Protein AF-A0A3N2BYW0-F1 (afdb_monomer_lite)

InterPro domains:
  IPR007670 Protein of unknown function DUF596 [PF04591] (63-120)
  IPR023138 NMB0513-like superfamily [G3DSA:1.10.3510.10] (14-124)
  IPR023138 NMB0513-like superfamily [SSF160472] (12-123)

Foldseek 3Di:
DPPPDQQADLVLLVVQLVQCAPHKLLSSLQQLLAAQGDPVGGTHQGAPVSSLVNSLSSQLLCVVQQQKWKAFPPPRHTDDDHSVVVSVLQVVQPDPHSVLCVSVCLRDVVHGRIIMDRDDPPRDGHRRDD

pLDDT: mean 94.56, std 9.69, range [34.62, 98.75]

Sequence (130 aa):
MTSTRPPLTPEQLAYIAGGSEWQELDSVWLYFDQPLGYPFLPHALDTFVERREGFLWTLKRLLEHGHIRLLWWTDKSLVTGTPEEQVDIIRQAFPEDDEGMEEGLWFYPVGCPVGVIWQWPGRNPIPFTE

Secondary structure (DSSP, 8-state):
---SS-SS-HHHHHHHHHHHTTS-HHHHHTTTSSTTEETTEE-S--SHHHHHHHHHHHHHHHHHTTS-EEEETTT-PBPPS-HHHHHHHHHHH--SSSGGGGGGGGGSTTT-SEEEE---TT--PPPP--

Radius of gyration: 14.02 Å; chains: 1; bounding box: 38×27×36 Å

Structure (mmCIF, N/CA/C/O backbone):
data_AF-A0A3N2BYW0-F1
#
_entry.id   AF-A0A3N2BYW0-F1
#
loop_
_atom_site.group_PDB
_atom_site.id
_atom_site.type_symbol
_atom_site.label_atom_id
_atom_site.label_alt_id
_atom_site.label_comp_id
_atom_site.label_asym_id
_atom_site.label_entity_id
_atom_site.label_seq_id
_atom_site.pdbx_PDB_ins_code
_atom_site.Cartn_x
_atom_site.Cartn_y
_atom_site.Cartn_z
_atom_site.occupancy
_atom_site.B_iso_or_equiv
_atom_site.auth_seq_id
_atom_site.auth_comp_id
_atom_site.auth_asym_id
_atom_site.auth_atom_id
_atom_site.pdbx_PDB_model_num
ATOM 1 N N . MET A 1 1 ? 17.417 -16.863 -7.720 1.00 34.62 1 MET A N 1
ATOM 2 C CA . MET A 1 1 ? 18.257 -16.060 -6.807 1.00 34.62 1 MET A CA 1
ATOM 3 C C . MET A 1 1 ? 17.378 -14.948 -6.269 1.00 34.62 1 MET A C 1
ATOM 5 O O . MET A 1 1 ? 17.175 -13.965 -6.961 1.00 34.62 1 MET A O 1
ATOM 9 N N . THR A 1 2 ? 16.756 -15.144 -5.109 1.00 42.31 2 THR A N 1
ATOM 10 C CA . THR A 1 2 ? 15.953 -14.101 -4.459 1.00 42.31 2 THR A CA 1
ATOM 11 C C . THR A 1 2 ? 16.905 -13.019 -3.964 1.00 42.31 2 THR A C 1
ATOM 13 O O . THR A 1 2 ? 17.702 -13.266 -3.059 1.00 42.31 2 THR A O 1
ATOM 16 N N . SER A 1 3 ? 16.890 -11.861 -4.625 1.00 44.94 3 SER A N 1
ATOM 17 C CA . SER A 1 3 ? 17.634 -10.679 -4.193 1.00 44.94 3 SER A CA 1
ATOM 18 C C . SER A 1 3 ? 17.271 -10.368 -2.739 1.00 44.94 3 SER A C 1
ATOM 20 O O . SER A 1 3 ? 16.099 -10.250 -2.399 1.00 44.94 3 SER A O 1
ATOM 22 N N . THR A 1 4 ? 18.274 -10.277 -1.870 1.00 64.44 4 THR A N 1
ATOM 23 C CA . THR A 1 4 ? 18.137 -9.959 -0.439 1.00 64.44 4 THR A CA 1
ATOM 24 C C . THR A 1 4 ? 17.918 -8.468 -0.170 1.00 64.44 4 THR A C 1
ATOM 26 O O . THR A 1 4 ? 17.856 -8.061 0.987 1.00 64.44 4 THR A O 1
ATOM 29 N N . ARG A 1 5 ? 17.818 -7.637 -1.215 1.00 79.25 5 ARG A N 1
ATOM 30 C CA . ARG A 1 5 ? 17.573 -6.198 -1.090 1.00 79.25 5 ARG A CA 1
ATOM 31 C C . ARG A 1 5 ? 16.069 -5.908 -1.210 1.00 79.25 5 ARG A C 1
ATOM 33 O O . ARG A 1 5 ? 15.454 -6.439 -2.135 1.00 79.25 5 ARG A O 1
ATOM 40 N N . PRO A 1 6 ? 15.487 -5.072 -0.329 1.00 89.62 6 PRO A N 1
ATOM 41 C CA . PRO A 1 6 ? 14.104 -4.626 -0.484 1.00 89.62 6 PRO A CA 1
ATOM 42 C C . PRO A 1 6 ? 13.896 -3.929 -1.842 1.00 89.62 6 PRO A C 1
ATOM 44 O O . PRO A 1 6 ? 14.834 -3.308 -2.353 1.00 89.62 6 PRO A O 1
ATOM 47 N N . PRO A 1 7 ? 12.692 -4.023 -2.437 1.00 93.38 7 PRO A N 1
ATOM 48 C CA . PRO A 1 7 ? 12.414 -3.454 -3.756 1.00 93.38 7 PRO A CA 1
ATOM 49 C C . PRO A 1 7 ? 12.443 -1.920 -3.766 1.00 93.38 7 PRO A C 1
ATOM 51 O O . PRO A 1 7 ? 12.684 -1.335 -4.818 1.00 93.38 7 PRO A O 1
ATOM 54 N N . LEU A 1 8 ? 12.227 -1.285 -2.608 1.00 94.88 8 LEU A N 1
ATOM 55 C CA . LEU A 1 8 ? 12.220 0.163 -2.421 1.00 94.88 8 LEU A CA 1
ATOM 56 C C . LEU A 1 8 ? 12.985 0.567 -1.156 1.00 94.88 8 LEU A C 1
ATOM 58 O O . LEU A 1 8 ? 13.056 -0.200 -0.191 1.00 94.88 8 LEU A O 1
ATOM 62 N N . THR A 1 9 ? 13.514 1.790 -1.148 1.00 95.25 9 THR A N 1
ATOM 63 C CA . THR A 1 9 ? 14.118 2.404 0.046 1.00 95.25 9 THR A CA 1
ATOM 64 C C . THR A 1 9 ? 13.054 2.969 1.001 1.00 95.25 9 THR A C 1
ATOM 66 O O . THR A 1 9 ? 11.904 3.181 0.593 1.00 95.25 9 THR A O 1
ATOM 69 N N . PRO A 1 10 ? 13.406 3.259 2.269 1.00 95.56 10 PRO A N 1
ATOM 70 C CA . PRO A 1 10 ? 12.516 3.963 3.194 1.00 95.56 10 PRO A CA 1
ATOM 71 C C . PRO A 1 10 ? 12.006 5.311 2.661 1.00 95.56 10 PRO A C 1
ATOM 73 O O . PRO A 1 10 ? 10.838 5.641 2.859 1.00 95.56 10 PRO A O 1
ATOM 76 N N . GLU A 1 11 ? 12.834 6.075 1.941 1.00 95.81 11 GLU A N 1
ATOM 77 C CA . GLU A 1 11 ? 12.441 7.358 1.341 1.00 95.81 11 GLU A CA 1
ATOM 78 C C . GLU A 1 11 ? 11.411 7.168 0.230 1.00 95.81 11 GLU A C 1
ATOM 80 O O . GLU A 1 11 ? 10.444 7.924 0.151 1.00 95.81 11 GLU A O 1
ATOM 85 N N . GLN A 1 12 ? 11.587 6.144 -0.610 1.00 96.38 12 GLN A N 1
ATOM 86 C CA . GLN A 1 12 ? 10.620 5.813 -1.655 1.00 96.38 12 GLN A CA 1
ATOM 87 C C . GLN A 1 12 ? 9.285 5.378 -1.047 1.00 96.38 12 GLN A C 1
ATOM 89 O O . GLN A 1 12 ? 8.239 5.854 -1.478 1.00 96.38 12 GLN A O 1
ATOM 94 N N . LEU A 1 13 ? 9.311 4.547 0.001 1.00 96.75 13 LEU A N 1
ATOM 95 C CA . LEU A 1 13 ? 8.109 4.182 0.755 1.00 96.75 13 LEU A CA 1
ATOM 96 C C . LEU A 1 13 ? 7.406 5.408 1.349 1.00 96.75 13 LEU A C 1
ATOM 98 O O . LEU A 1 13 ? 6.189 5.531 1.230 1.00 96.75 13 LEU A O 1
ATOM 102 N N . ALA A 1 14 ? 8.158 6.325 1.966 1.00 97.00 14 ALA A N 1
ATOM 103 C CA . ALA A 1 14 ? 7.606 7.551 2.536 1.00 97.00 14 ALA A CA 1
ATOM 104 C C . ALA A 1 14 ? 6.984 8.449 1.459 1.00 97.00 14 ALA A C 1
ATOM 106 O O . ALA A 1 14 ? 5.907 9.007 1.669 1.00 97.00 14 ALA A O 1
ATOM 107 N N . TYR A 1 15 ? 7.637 8.555 0.300 1.00 97.00 15 TYR A N 1
ATOM 108 C CA . TYR A 1 15 ? 7.127 9.306 -0.841 1.00 97.00 15 TYR A CA 1
ATOM 109 C C . TYR A 1 15 ? 5.812 8.714 -1.364 1.00 97.00 15 TYR A C 1
ATOM 111 O O . TYR A 1 15 ? 4.836 9.446 -1.509 1.00 97.00 15 TYR A O 1
ATOM 119 N N . ILE A 1 16 ? 5.763 7.395 -1.582 1.00 97.62 16 ILE A N 1
ATOM 120 C CA . ILE A 1 16 ? 4.552 6.689 -2.027 1.00 97.62 16 ILE A CA 1
ATOM 121 C C . ILE A 1 16 ? 3.422 6.866 -1.011 1.00 97.62 16 ILE A C 1
ATOM 123 O O . ILE A 1 16 ? 2.307 7.211 -1.397 1.00 97.62 16 ILE A O 1
ATOM 127 N N . ALA A 1 17 ? 3.705 6.668 0.282 1.00 97.50 17 ALA A N 1
ATOM 128 C CA . ALA A 1 17 ? 2.720 6.820 1.350 1.00 97.50 17 ALA A CA 1
ATOM 129 C C . ALA A 1 17 ? 2.125 8.234 1.365 1.00 97.50 17 ALA A C 1
ATOM 131 O O . ALA A 1 17 ? 0.909 8.383 1.389 1.00 97.50 17 ALA A O 1
ATOM 132 N N . GLY A 1 18 ? 2.978 9.262 1.299 1.00 96.69 18 GLY A N 1
ATOM 133 C CA . GLY A 1 18 ? 2.550 10.661 1.282 1.00 96.69 18 GLY A CA 1
ATOM 134 C C . GLY A 1 18 ? 1.761 11.038 0.026 1.00 96.69 18 GLY A C 1
ATOM 135 O O . GLY A 1 18 ? 0.767 11.750 0.124 1.00 96.69 18 GLY A O 1
ATOM 136 N N . GLY A 1 19 ? 2.179 10.545 -1.144 1.00 96.19 19 GLY A N 1
ATOM 137 C CA . GLY A 1 19 ? 1.494 10.791 -2.417 1.00 96.19 19 GLY A CA 1
ATOM 138 C C . GLY A 1 19 ? 0.161 10.052 -2.562 1.00 96.19 19 GLY A C 1
ATOM 139 O O . GLY A 1 19 ? -0.707 10.508 -3.300 1.00 96.19 19 GLY A O 1
ATOM 140 N N . SER A 1 20 ? -0.008 8.945 -1.837 1.00 97.56 20 SER A N 1
ATOM 141 C CA . SER A 1 20 ? -1.199 8.087 -1.889 1.00 97.56 20 SER A CA 1
ATOM 142 C C . SER A 1 20 ? -2.216 8.371 -0.788 1.00 97.56 20 SER A C 1
ATOM 144 O O . SER A 1 20 ? -3.295 7.780 -0.786 1.00 97.56 20 SER A O 1
ATOM 146 N N . GLU A 1 21 ? -1.901 9.249 0.170 1.00 94.81 21 GLU A N 1
ATOM 147 C CA . GLU A 1 21 ? -2.852 9.560 1.232 1.00 94.81 21 GLU A CA 1
ATOM 148 C C . GLU A 1 21 ? -4.190 10.024 0.639 1.00 94.81 21 GLU A C 1
ATOM 150 O O . GLU A 1 21 ? -4.236 10.871 -0.254 1.00 94.81 21 GLU A O 1
ATOM 155 N N . TRP A 1 22 ? -5.284 9.492 1.194 1.00 93.69 22 TRP A N 1
ATOM 156 C CA . TRP A 1 22 ? -6.668 9.782 0.788 1.00 93.69 22 TRP A CA 1
ATOM 157 C C . TRP A 1 22 ? -7.108 9.215 -0.564 1.00 93.69 22 TRP A C 1
ATOM 159 O O . TRP A 1 22 ? -8.248 9.459 -0.953 1.00 93.69 22 TRP A O 1
ATOM 169 N N . GLN A 1 23 ? -6.253 8.465 -1.254 1.00 96.69 23 GLN A N 1
ATOM 170 C CA . GLN A 1 23 ? -6.592 7.803 -2.511 1.00 96.69 23 GLN A CA 1
ATOM 171 C C . GLN A 1 23 ? -6.897 6.316 -2.295 1.00 96.69 23 GLN A C 1
ATOM 173 O O . GLN A 1 23 ? -6.699 5.779 -1.200 1.00 96.69 23 GLN A O 1
ATOM 178 N N . GLU A 1 24 ? -7.376 5.651 -3.343 1.00 96.56 24 GLU A N 1
ATOM 179 C CA . GLU A 1 24 ? -7.517 4.197 -3.352 1.00 96.56 24 GLU A CA 1
ATOM 180 C C . GLU A 1 24 ? -6.166 3.510 -3.616 1.00 96.56 24 GLU A C 1
ATOM 182 O O . GLU A 1 24 ? -5.116 4.144 -3.732 1.00 96.56 24 GLU A O 1
ATOM 187 N N . LEU A 1 25 ? -6.158 2.176 -3.645 1.00 97.81 25 LEU A N 1
ATOM 188 C CA . LEU A 1 25 ? -4.928 1.403 -3.857 1.00 97.81 25 LEU A CA 1
ATOM 189 C C . LEU A 1 25 ? -4.314 1.597 -5.256 1.00 97.81 25 LEU A C 1
ATOM 191 O O . LEU A 1 25 ? -3.128 1.311 -5.440 1.00 97.81 25 LEU A O 1
ATOM 195 N N . ASP A 1 26 ? -5.084 2.122 -6.210 1.00 97.56 26 ASP A N 1
ATOM 196 C CA . ASP A 1 26 ? -4.605 2.502 -7.538 1.00 97.56 26 ASP A CA 1
ATOM 197 C C . ASP A 1 26 ? -3.474 3.531 -7.460 1.00 97.56 26 ASP A C 1
ATOM 199 O O . ASP A 1 26 ? -2.478 3.385 -8.161 1.00 97.56 26 ASP A O 1
ATOM 203 N N . SER A 1 27 ? -3.539 4.502 -6.545 1.00 97.25 27 SER A N 1
ATOM 204 C CA . SER A 1 27 ? -2.477 5.503 -6.403 1.00 97.25 27 SER A CA 1
ATOM 205 C C . SER A 1 27 ? -1.142 4.907 -5.957 1.00 97.25 27 SER A C 1
ATOM 207 O O . SER A 1 27 ? -0.087 5.430 -6.306 1.00 97.25 27 SER A O 1
ATOM 209 N N . VAL A 1 28 ? -1.169 3.814 -5.187 1.00 98.06 28 VAL A N 1
ATOM 210 C CA . VAL A 1 28 ? 0.044 3.077 -4.809 1.00 98.06 28 VAL A CA 1
ATOM 211 C C . VAL A 1 28 ? 0.540 2.269 -6.007 1.00 98.06 28 VAL A C 1
ATOM 213 O O . VAL A 1 28 ? 1.742 2.239 -6.266 1.00 98.06 28 VAL A O 1
ATOM 216 N N . TRP A 1 29 ? -0.369 1.640 -6.758 1.00 97.81 29 TRP A N 1
ATOM 217 C CA . TRP A 1 29 ? -0.032 0.897 -7.973 1.00 97.81 29 TRP A CA 1
ATOM 218 C C . TRP A 1 29 ? 0.557 1.772 -9.075 1.00 97.81 29 TRP A C 1
ATOM 220 O O . TRP A 1 29 ? 1.445 1.297 -9.772 1.00 97.81 29 TRP A O 1
ATOM 230 N N . LEU A 1 30 ? 0.158 3.042 -9.191 1.00 96.25 30 LEU A N 1
ATOM 231 C CA . LEU A 1 30 ? 0.721 3.982 -10.167 1.00 96.25 30 LEU A CA 1
ATOM 232 C C . LEU A 1 30 ? 2.247 4.082 -10.102 1.00 96.25 30 LEU A C 1
ATOM 234 O O . LEU A 1 30 ? 2.854 4.479 -11.078 1.00 96.25 30 LEU A O 1
ATOM 238 N N . TYR A 1 31 ? 2.899 3.730 -8.992 1.00 96.25 31 TYR A N 1
ATOM 239 C CA . TYR A 1 31 ? 4.366 3.715 -8.915 1.00 96.25 31 TYR A CA 1
ATOM 240 C C . TYR A 1 31 ? 5.010 2.454 -9.501 1.00 96.25 31 TYR A C 1
ATOM 242 O O . TYR A 1 31 ? 6.223 2.425 -9.688 1.00 96.25 31 TYR A O 1
ATOM 250 N N . PHE A 1 32 ? 4.197 1.441 -9.785 1.00 97.12 32 PHE A N 1
ATOM 251 C CA . PHE A 1 32 ? 4.556 0.122 -10.293 1.00 97.12 32 PHE A CA 1
ATOM 252 C C . PHE A 1 32 ? 3.825 -0.210 -11.598 1.00 97.12 32 PHE A C 1
ATOM 254 O O . PHE A 1 32 ? 3.920 -1.340 -12.061 1.00 97.12 32 PHE A O 1
ATOM 261 N N . ASP A 1 33 ? 3.062 0.709 -12.188 1.00 94.56 33 ASP A N 1
ATOM 262 C CA . ASP A 1 33 ? 2.263 0.444 -13.392 1.00 94.56 33 ASP A CA 1
ATOM 263 C C . ASP A 1 33 ? 3.120 0.332 -14.664 1.00 94.56 33 ASP A C 1
ATOM 265 O O . ASP A 1 33 ? 2.677 -0.234 -15.659 1.00 94.56 33 ASP A O 1
ATOM 269 N N . GLN A 1 34 ? 4.377 0.780 -14.604 1.00 94.50 34 GLN A N 1
ATOM 270 C CA . GLN A 1 34 ? 5.353 0.641 -15.676 1.00 94.50 34 GLN A CA 1
ATOM 271 C C . GLN A 1 34 ? 6.639 -0.075 -15.229 1.00 94.50 34 GLN A C 1
ATOM 273 O O . GLN A 1 34 ? 7.072 0.053 -14.075 1.00 94.50 34 GLN A O 1
ATOM 278 N N . PRO A 1 35 ? 7.305 -0.798 -16.147 1.00 96.81 35 PRO A N 1
ATOM 279 C CA . PRO A 1 35 ? 8.623 -1.376 -15.913 1.00 96.81 35 PRO A CA 1
ATOM 280 C C . PRO A 1 35 ? 9.649 -0.351 -15.430 1.00 96.81 35 PRO A C 1
ATOM 282 O O . PRO A 1 35 ? 9.748 0.752 -15.962 1.00 96.81 35 PRO A O 1
ATOM 285 N N . LEU A 1 36 ? 10.455 -0.751 -14.447 1.00 96.50 36 LEU A N 1
ATOM 286 C CA . LEU A 1 36 ? 11.588 0.000 -13.889 1.00 96.50 36 LEU A CA 1
ATOM 287 C C . LEU A 1 36 ? 11.229 1.322 -13.174 1.00 96.50 36 LEU A C 1
ATOM 289 O O . LEU A 1 36 ? 12.116 2.021 -12.671 1.00 96.50 36 LEU A O 1
ATOM 293 N N . GLY A 1 37 ? 9.936 1.618 -13.043 1.00 95.06 37 GLY A N 1
ATOM 294 C CA . GLY A 1 37 ? 9.421 2.767 -12.314 1.00 95.06 37 GLY A CA 1
ATOM 295 C C . GLY A 1 37 ? 9.613 4.080 -13.068 1.00 95.06 37 GLY A C 1
ATOM 296 O O . GLY A 1 37 ? 9.995 4.129 -14.237 1.00 95.06 37 GLY A O 1
ATOM 297 N N . TYR A 1 38 ? 9.340 5.181 -12.377 1.00 94.00 38 TYR A N 1
ATOM 298 C CA . TYR A 1 38 ? 9.413 6.519 -12.961 1.00 94.00 38 TYR A CA 1
ATOM 299 C C . TYR A 1 38 ? 10.814 7.118 -12.790 1.00 94.00 38 TYR A C 1
ATOM 301 O O . TYR A 1 38 ? 11.487 6.820 -11.805 1.00 94.00 38 TYR A O 1
ATOM 309 N N . PRO A 1 39 ? 11.251 8.062 -13.647 1.00 92.50 39 PRO A N 1
ATOM 310 C CA . PRO A 1 39 ? 12.542 8.734 -13.473 1.00 92.50 39 PRO A CA 1
ATOM 311 C C . PRO A 1 39 ? 12.737 9.389 -12.095 1.00 92.50 39 PRO A C 1
ATOM 313 O O . PRO A 1 39 ? 13.859 9.465 -11.601 1.00 92.50 39 PRO A O 1
ATOM 316 N N . PHE A 1 40 ? 11.652 9.856 -11.469 1.00 90.00 40 PHE A N 1
ATOM 317 C CA . PHE A 1 40 ? 11.670 10.461 -10.133 1.00 90.00 40 PHE A CA 1
ATOM 318 C C . PHE A 1 40 ? 11.523 9.441 -8.992 1.00 90.00 40 PHE A C 1
ATOM 320 O O . PHE A 1 40 ? 11.732 9.796 -7.834 1.00 90.00 40 PHE A O 1
ATOM 327 N N . LEU A 1 41 ? 11.170 8.191 -9.301 1.00 93.31 41 LEU A N 1
ATOM 328 C CA . LEU A 1 41 ? 11.045 7.097 -8.341 1.00 93.31 41 LEU A CA 1
ATOM 329 C C . LEU A 1 41 ? 11.433 5.755 -9.001 1.00 93.31 41 LEU A C 1
ATOM 331 O O . LEU A 1 41 ? 10.568 4.915 -9.246 1.00 93.31 41 LEU A O 1
ATOM 335 N N . PRO A 1 42 ? 12.720 5.557 -9.345 1.00 95.00 42 PRO A N 1
ATOM 336 C CA . PRO A 1 42 ? 13.157 4.379 -10.089 1.00 95.00 42 PRO A CA 1
ATOM 337 C C . PRO A 1 42 ? 13.215 3.132 -9.200 1.00 95.00 42 PRO A C 1
ATOM 339 O O . PRO A 1 42 ? 13.586 3.208 -8.027 1.00 95.00 42 PRO A O 1
ATOM 342 N N . HIS A 1 43 ? 12.940 1.964 -9.772 1.00 94.56 43 HIS A N 1
ATOM 343 C CA . HIS A 1 43 ? 13.087 0.672 -9.097 1.00 94.56 43 HIS A CA 1
ATOM 344 C C . HIS A 1 43 ? 13.554 -0.422 -10.068 1.00 94.56 43 HIS A C 1
ATOM 346 O O . HIS A 1 43 ? 13.546 -0.243 -11.279 1.00 94.56 43 HIS A O 1
ATOM 352 N N . ALA A 1 44 ? 13.951 -1.587 -9.554 1.00 95.31 44 ALA A N 1
ATOM 353 C CA . ALA A 1 44 ? 14.499 -2.679 -10.374 1.00 95.31 44 ALA A CA 1
ATOM 354 C C . ALA A 1 44 ? 13.456 -3.715 -10.846 1.00 95.31 44 ALA A C 1
ATOM 356 O O . ALA A 1 44 ? 13.834 -4.785 -11.308 1.00 95.31 44 ALA A O 1
ATOM 357 N N . LEU A 1 45 ? 12.162 -3.430 -10.677 1.00 96.94 45 LEU A N 1
ATOM 358 C CA . LEU A 1 45 ? 11.060 -4.333 -11.023 1.00 96.94 45 LEU A CA 1
ATOM 359 C C . LEU A 1 45 ? 10.663 -4.131 -12.489 1.00 96.94 45 LEU A C 1
ATOM 361 O O . LEU A 1 45 ? 10.225 -3.038 -12.843 1.00 96.94 45 LEU A O 1
ATOM 365 N N . ASP A 1 46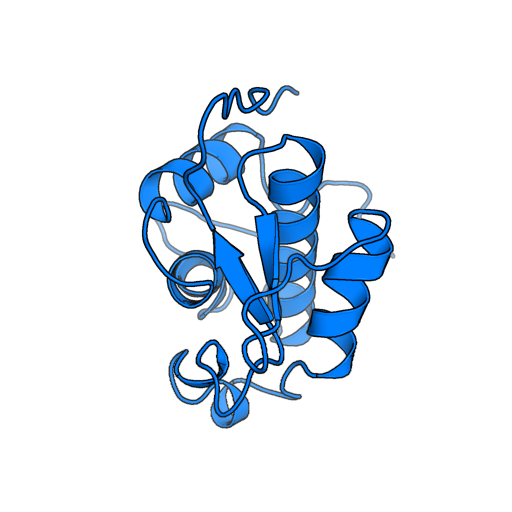 ? 10.832 -5.150 -13.329 1.00 96.81 46 ASP A N 1
ATOM 366 C CA . ASP A 1 46 ? 10.615 -5.058 -14.780 1.00 96.81 46 ASP A CA 1
ATOM 367 C C . ASP A 1 46 ? 9.299 -5.742 -15.169 1.00 96.81 46 ASP A C 1
ATOM 369 O O . ASP A 1 46 ? 8.345 -5.120 -15.644 1.00 96.81 46 ASP A O 1
ATOM 373 N N . THR A 1 47 ? 9.204 -7.033 -14.860 1.00 97.75 47 THR A N 1
ATOM 374 C CA . THR A 1 47 ? 8.044 -7.851 -15.215 1.00 97.75 47 THR A CA 1
ATOM 375 C C . THR A 1 47 ? 6.810 -7.489 -14.389 1.00 97.75 47 THR A C 1
ATOM 377 O O . THR A 1 47 ? 6.912 -7.017 -13.256 1.00 97.75 47 THR A O 1
ATOM 380 N N . PHE A 1 48 ? 5.620 -7.783 -14.921 1.00 97.69 48 PHE A N 1
ATOM 381 C CA . PHE A 1 48 ? 4.363 -7.621 -14.184 1.00 97.69 48 PHE A CA 1
ATOM 382 C C . PHE A 1 48 ? 4.389 -8.327 -12.820 1.00 97.69 48 PHE A C 1
ATOM 384 O O . PHE A 1 48 ? 4.017 -7.742 -11.807 1.00 97.69 48 PHE A O 1
ATOM 391 N N . VAL A 1 49 ? 4.910 -9.558 -12.768 1.00 97.81 49 VAL A N 1
ATOM 392 C CA . VAL A 1 49 ? 5.024 -10.324 -11.518 1.00 97.81 49 VAL A CA 1
ATOM 393 C C . VAL A 1 49 ? 5.939 -9.621 -10.513 1.00 97.81 49 VAL A C 1
ATOM 395 O O . VAL A 1 49 ? 5.588 -9.521 -9.341 1.00 97.81 49 VAL A O 1
ATOM 398 N N . GLU A 1 50 ? 7.089 -9.096 -10.943 1.00 97.75 50 GLU A N 1
ATOM 399 C CA . GLU A 1 50 ? 7.986 -8.343 -10.056 1.00 97.75 50 GLU A CA 1
ATOM 400 C C . GLU A 1 50 ? 7.334 -7.055 -9.542 1.00 97.75 50 GLU A C 1
ATOM 402 O O . GLU A 1 50 ? 7.436 -6.753 -8.353 1.00 97.75 50 GLU A O 1
ATOM 407 N N . ARG A 1 51 ? 6.628 -6.320 -10.409 1.00 98.06 51 ARG A N 1
ATOM 408 C CA . ARG A 1 51 ? 5.899 -5.093 -10.050 1.00 98.06 51 ARG A CA 1
ATOM 409 C C . ARG A 1 51 ? 4.767 -5.376 -9.067 1.00 98.06 51 ARG A C 1
ATOM 411 O O . ARG A 1 51 ? 4.685 -4.708 -8.038 1.00 98.06 51 ARG A O 1
ATOM 418 N N . ARG A 1 52 ? 3.978 -6.428 -9.304 1.00 98.12 52 ARG A N 1
ATOM 419 C CA . ARG A 1 52 ? 2.971 -6.933 -8.361 1.00 98.12 52 ARG A CA 1
ATOM 420 C C . ARG A 1 52 ? 3.584 -7.254 -7.003 1.00 98.12 52 ARG A C 1
ATOM 422 O O . ARG A 1 52 ? 3.069 -6.800 -5.987 1.00 98.12 52 ARG A O 1
ATOM 429 N N . GLU A 1 53 ? 4.678 -8.013 -6.950 1.00 97.81 53 GLU A N 1
ATOM 430 C CA . GLU A 1 53 ? 5.303 -8.336 -5.661 1.00 97.81 53 GLU A CA 1
ATOM 431 C C . GLU A 1 53 ? 5.895 -7.095 -4.973 1.00 97.81 53 GLU A C 1
ATOM 433 O O . GLU A 1 53 ? 5.833 -6.997 -3.748 1.00 97.81 53 GLU A O 1
ATOM 438 N N . GLY A 1 54 ? 6.401 -6.111 -5.724 1.00 98.00 54 GLY A N 1
ATOM 439 C CA . GLY A 1 54 ? 6.820 -4.816 -5.177 1.00 98.00 54 GLY A CA 1
ATOM 440 C C . GLY A 1 54 ? 5.667 -4.003 -4.587 1.00 98.00 54 GLY A C 1
ATOM 441 O O . GLY A 1 54 ? 5.793 -3.453 -3.487 1.00 98.00 54 GLY A O 1
ATOM 442 N N . PHE A 1 55 ? 4.524 -3.983 -5.270 1.00 98.44 55 PHE A N 1
ATOM 443 C CA . PHE A 1 55 ? 3.285 -3.386 -4.778 1.00 98.44 55 PHE A CA 1
ATOM 444 C C . PHE A 1 55 ? 2.798 -4.077 -3.496 1.00 98.44 55 PHE A C 1
ATOM 446 O O . PHE A 1 55 ? 2.589 -3.418 -2.477 1.00 98.44 55 PHE A O 1
ATOM 453 N N . LEU A 1 56 ? 2.688 -5.409 -3.499 1.00 98.56 56 LEU A N 1
ATOM 454 C CA . LEU A 1 56 ? 2.243 -6.190 -2.339 1.00 98.56 56 LEU A CA 1
ATOM 455 C C . LEU A 1 56 ? 3.199 -6.033 -1.148 1.00 98.56 56 LEU A C 1
ATOM 457 O O . LEU A 1 56 ? 2.757 -5.867 -0.009 1.00 98.56 56 LEU A O 1
ATOM 461 N N . TRP A 1 57 ? 4.511 -6.007 -1.405 1.00 98.06 57 TRP A N 1
ATOM 462 C CA . TRP A 1 57 ? 5.512 -5.683 -0.390 1.00 98.06 57 TRP A CA 1
ATOM 463 C C . TRP A 1 57 ? 5.273 -4.290 0.202 1.00 98.06 57 TRP A C 1
ATOM 465 O O . TRP A 1 57 ? 5.285 -4.127 1.420 1.00 98.06 57 TRP A O 1
ATOM 475 N N . THR A 1 58 ? 4.982 -3.296 -0.637 1.00 98.44 58 THR A N 1
ATOM 476 C CA . THR A 1 58 ? 4.697 -1.921 -0.204 1.00 98.44 58 THR A CA 1
ATOM 477 C C . THR A 1 58 ? 3.449 -1.847 0.672 1.00 98.44 58 THR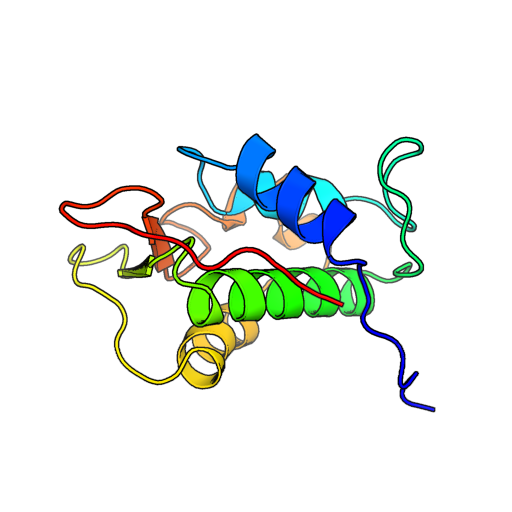 A C 1
ATOM 479 O O . THR A 1 58 ? 3.501 -1.250 1.749 1.00 98.44 58 THR A O 1
ATOM 482 N N . LEU A 1 59 ? 2.358 -2.520 0.289 1.00 98.56 59 LEU A N 1
ATOM 483 C CA . LEU A 1 59 ? 1.146 -2.602 1.111 1.00 98.56 59 LEU A CA 1
ATOM 484 C C . LEU A 1 59 ? 1.412 -3.232 2.475 1.00 98.56 59 LEU A C 1
ATOM 486 O O . LEU A 1 59 ? 0.955 -2.712 3.496 1.00 98.56 59 LEU A O 1
ATOM 490 N N . LYS A 1 60 ? 2.197 -4.313 2.512 1.00 98.62 60 LYS A N 1
ATOM 491 C CA . LYS A 1 60 ? 2.591 -4.948 3.769 1.00 98.62 60 LYS A CA 1
ATOM 492 C C . LYS A 1 60 ? 3.314 -3.959 4.682 1.00 98.62 60 LYS A C 1
ATOM 494 O O . LYS A 1 60 ? 2.957 -3.845 5.851 1.00 98.62 60 LYS A O 1
ATOM 499 N N . ARG A 1 61 ? 4.280 -3.199 4.153 1.00 98.25 61 ARG A N 1
ATOM 500 C CA . ARG A 1 61 ? 5.013 -2.182 4.929 1.00 98.25 61 ARG A CA 1
ATOM 501 C C . ARG A 1 61 ? 4.090 -1.071 5.425 1.00 98.25 61 ARG A C 1
ATOM 503 O O . ARG A 1 61 ? 4.198 -0.677 6.584 1.00 98.25 61 ARG A O 1
ATOM 510 N N . LEU A 1 62 ? 3.161 -0.599 4.592 1.00 98.44 62 LEU A N 1
ATOM 511 C CA . LEU A 1 62 ? 2.165 0.406 4.978 1.00 98.44 62 LEU A CA 1
ATOM 512 C C . LEU A 1 62 ? 1.267 -0.090 6.125 1.00 98.44 62 LEU A C 1
ATOM 514 O O . LEU A 1 62 ? 0.995 0.669 7.055 1.00 98.44 62 LEU A O 1
ATOM 518 N N . LEU A 1 63 ? 0.846 -1.357 6.094 1.00 98.50 63 LEU A N 1
ATOM 519 C CA . LEU A 1 63 ? 0.069 -1.994 7.162 1.00 98.50 63 LEU A CA 1
ATOM 520 C C . LEU A 1 63 ? 0.885 -2.161 8.450 1.00 98.50 63 LEU A C 1
ATOM 522 O O . LEU A 1 63 ? 0.434 -1.757 9.520 1.00 98.50 63 LEU A O 1
ATOM 526 N N . GLU A 1 64 ? 2.097 -2.714 8.355 1.00 98.00 64 GLU A N 1
ATOM 527 C CA . GLU A 1 64 ? 3.003 -2.934 9.493 1.00 98.00 64 GLU A CA 1
ATOM 528 C C . GLU A 1 64 ? 3.336 -1.637 10.234 1.00 98.00 64 GLU A C 1
ATOM 530 O O . GLU A 1 64 ? 3.415 -1.613 11.461 1.00 98.00 64 GLU A O 1
ATOM 535 N N . HIS A 1 65 ? 3.503 -0.548 9.487 1.00 97.69 65 HIS A N 1
ATOM 536 C CA . HIS A 1 65 ? 3.813 0.768 10.031 1.00 97.69 65 HIS A CA 1
ATOM 537 C C . HIS A 1 65 ? 2.558 1.590 10.370 1.00 97.69 65 HIS A C 1
ATOM 539 O O . HIS A 1 65 ? 2.672 2.742 10.786 1.00 97.69 65 HIS A O 1
ATOM 545 N N . GLY A 1 66 ? 1.356 1.029 10.212 1.00 97.50 66 GLY A N 1
ATOM 546 C CA . GLY A 1 66 ? 0.105 1.694 10.577 1.00 97.50 66 GLY A CA 1
ATOM 547 C C . GLY A 1 66 ? -0.229 2.923 9.727 1.00 97.50 66 GLY A C 1
ATOM 548 O O . GLY A 1 66 ? -0.932 3.816 10.202 1.00 97.50 66 GLY A O 1
ATOM 549 N N . HIS A 1 67 ? 0.264 2.987 8.486 1.00 98.12 67 HIS A N 1
ATOM 550 C CA . HIS A 1 67 ? -0.108 4.028 7.520 1.00 98.12 67 HIS A CA 1
ATOM 551 C C . HIS A 1 67 ? -1.502 3.798 6.959 1.00 98.12 67 HIS A C 1
ATOM 553 O O . HIS A 1 67 ? -2.223 4.775 6.762 1.00 98.12 67 HIS A O 1
ATOM 559 N N . ILE A 1 68 ? -1.886 2.538 6.758 1.00 98.56 68 ILE A N 1
ATOM 560 C CA 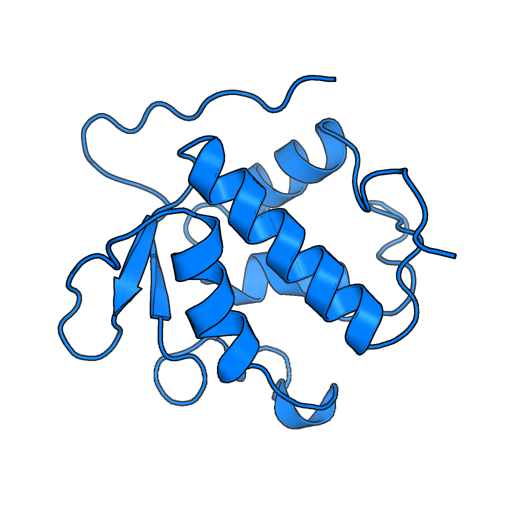. ILE A 1 68 ? -3.183 2.161 6.194 1.00 98.56 68 ILE A CA 1
ATOM 561 C C . ILE A 1 68 ? -3.897 1.111 7.040 1.00 98.56 68 ILE A C 1
ATOM 563 O O . ILE A 1 68 ? -3.294 0.416 7.860 1.00 98.56 68 ILE A O 1
ATOM 567 N N . ARG A 1 69 ? -5.197 0.978 6.795 1.00 98.50 69 ARG A N 1
ATOM 568 C CA . ARG A 1 69 ? -6.006 -0.196 7.133 1.00 98.50 69 ARG A CA 1
ATOM 569 C C . ARG A 1 69 ? -6.757 -0.634 5.885 1.00 98.50 69 ARG A C 1
ATOM 571 O O . ARG A 1 69 ? -7.102 0.214 5.068 1.00 98.50 69 ARG A O 1
ATOM 578 N N . LEU A 1 70 ? -7.045 -1.923 5.762 1.00 98.50 70 LEU A N 1
ATOM 579 C CA . LEU A 1 70 ? -7.898 -2.429 4.692 1.00 98.50 70 LEU A CA 1
ATOM 580 C C . LEU A 1 70 ? -9.328 -2.625 5.192 1.00 98.50 70 LEU A C 1
ATOM 582 O O . LEU A 1 70 ? -9.554 -2.943 6.365 1.00 98.50 70 LEU A O 1
ATOM 586 N N . LEU A 1 71 ? -10.290 -2.453 4.291 1.00 97.94 71 LEU A N 1
ATOM 587 C CA . LEU A 1 71 ? -11.696 -2.782 4.520 1.00 97.94 71 LEU A CA 1
ATOM 588 C C . LEU A 1 71 ? -12.213 -3.711 3.431 1.00 97.94 71 LEU A C 1
ATOM 590 O O . LEU A 1 71 ? -11.751 -3.654 2.295 1.00 97.94 71 LEU A O 1
ATOM 594 N N . TRP A 1 72 ? -13.206 -4.527 3.754 1.00 98.12 72 TRP A N 1
ATOM 595 C CA . TRP A 1 72 ? -13.955 -5.273 2.751 1.00 98.12 72 TRP A CA 1
ATOM 596 C C . TRP A 1 72 ? -14.901 -4.342 2.008 1.00 98.12 72 TRP A C 1
ATOM 598 O O . TRP A 1 72 ? -15.674 -3.604 2.624 1.00 98.12 72 TRP A O 1
ATOM 608 N N . TRP A 1 73 ? -14.904 -4.385 0.677 1.00 95.69 73 TRP A N 1
ATOM 609 C CA . TRP A 1 73 ? -15.821 -3.531 -0.076 1.00 95.69 73 TRP A CA 1
ATOM 610 C C . TRP A 1 73 ? -17.296 -3.859 0.158 1.00 95.69 73 TRP A C 1
ATOM 612 O O . TRP A 1 73 ? -18.130 -2.955 0.047 1.00 95.69 73 TRP A O 1
ATOM 622 N N . THR A 1 74 ? -17.597 -5.114 0.490 1.00 94.56 74 THR A N 1
ATOM 623 C CA . THR A 1 74 ? -18.944 -5.679 0.634 1.00 94.56 74 THR A CA 1
ATOM 624 C C . THR A 1 74 ? -19.719 -5.097 1.812 1.00 94.56 74 THR A C 1
ATOM 626 O O . THR A 1 74 ? -20.865 -4.689 1.642 1.00 94.56 74 THR A O 1
ATOM 629 N N . ASP A 1 75 ? -19.107 -5.032 2.993 1.00 95.88 75 ASP A N 1
ATOM 630 C CA . ASP A 1 75 ? -19.762 -4.597 4.233 1.00 95.88 75 ASP A CA 1
ATOM 631 C C . ASP A 1 75 ? -19.042 -3.436 4.936 1.00 95.88 75 ASP A C 1
ATOM 633 O O . ASP A 1 75 ? -19.508 -2.947 5.966 1.00 95.88 75 ASP A O 1
ATOM 637 N N . LYS A 1 76 ? -17.928 -2.966 4.360 1.00 95.62 76 LYS A N 1
ATOM 638 C CA . LYS A 1 76 ? -17.065 -1.903 4.896 1.00 95.62 76 LYS A CA 1
ATOM 639 C C . LYS A 1 76 ? -16.469 -2.221 6.271 1.00 95.62 76 LYS A C 1
ATOM 641 O O . LYS A 1 76 ? -15.983 -1.314 6.949 1.00 95.62 76 LYS A O 1
ATOM 646 N N . SER A 1 77 ? -16.480 -3.486 6.690 1.00 97.62 77 SER A N 1
ATOM 647 C CA . SER A 1 77 ? -15.786 -3.933 7.895 1.00 97.62 77 SER A CA 1
ATOM 648 C C . SER A 1 77 ? -14.274 -3.971 7.663 1.00 97.62 77 SER A C 1
ATOM 650 O O . SER A 1 77 ? -13.804 -4.101 6.532 1.00 97.62 77 SER A O 1
ATOM 652 N N . LEU A 1 78 ? -13.492 -3.819 8.735 1.00 98.19 78 LEU A N 1
ATOM 653 C CA . LEU A 1 78 ? -12.034 -3.880 8.640 1.00 98.19 78 LEU A CA 1
ATOM 654 C C . LEU A 1 78 ? -11.584 -5.311 8.352 1.00 98.19 78 LEU A C 1
ATOM 656 O O . LEU A 1 78 ? -12.059 -6.257 8.983 1.00 98.19 78 LEU A O 1
ATOM 660 N N . VAL A 1 79 ? -10.608 -5.451 7.460 1.00 98.38 79 VAL A N 1
ATOM 661 C CA . VAL A 1 79 ? -9.922 -6.727 7.262 1.00 98.38 79 VAL A CA 1
ATOM 662 C C . VAL A 1 79 ? -9.083 -7.015 8.511 1.00 98.38 79 VAL A C 1
ATOM 664 O O . VAL A 1 79 ? -8.327 -6.166 8.986 1.00 98.38 79 VAL A O 1
ATOM 667 N N . THR A 1 80 ? -9.247 -8.207 9.079 1.00 97.19 80 THR A N 1
ATOM 668 C CA . THR A 1 80 ? -8.531 -8.659 10.281 1.00 97.19 80 THR A CA 1
ATOM 669 C C . THR A 1 80 ? -7.420 -9.644 9.929 1.00 97.19 80 THR A C 1
ATOM 671 O O . THR A 1 80 ? -7.450 -10.250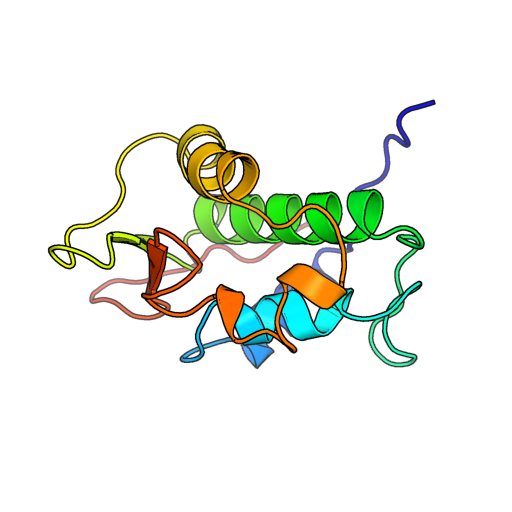 8.865 1.00 97.19 80 THR A O 1
ATOM 674 N N . GLY A 1 81 ? -6.487 -9.859 10.857 1.00 97.75 81 GLY A N 1
ATOM 675 C CA . GLY A 1 81 ? -5.331 -10.739 10.665 1.00 97.75 81 GLY A CA 1
ATOM 676 C C . GLY A 1 81 ? -4.027 -9.952 10.595 1.00 97.75 81 GLY A C 1
ATOM 677 O O . GLY A 1 81 ? -4.009 -8.723 10.720 1.00 97.75 81 GLY A O 1
ATOM 678 N N . THR A 1 82 ? -2.926 -10.668 10.430 1.00 98.44 82 THR A N 1
ATOM 679 C CA . THR A 1 82 ? -1.592 -10.092 10.254 1.00 98.44 82 THR A CA 1
ATOM 680 C C . THR A 1 82 ? -1.483 -9.335 8.924 1.00 98.44 82 THR A C 1
ATOM 682 O O . THR A 1 82 ? -2.217 -9.638 7.984 1.00 98.44 82 THR A O 1
ATOM 685 N N . PRO A 1 83 ? -0.552 -8.371 8.793 1.00 98.50 83 PRO A N 1
ATOM 686 C CA . PRO A 1 83 ? -0.293 -7.707 7.515 1.00 98.50 83 PRO A CA 1
ATOM 687 C C . PRO A 1 83 ? -0.021 -8.670 6.350 1.00 98.50 83 PRO A C 1
ATOM 689 O O . PRO A 1 83 ? -0.445 -8.392 5.235 1.00 98.50 83 PRO A O 1
ATOM 692 N N . GLU A 1 84 ? 0.642 -9.808 6.600 1.00 98.38 84 GLU A N 1
ATOM 693 C CA . GLU A 1 84 ? 0.865 -10.839 5.574 1.00 98.38 84 GLU A CA 1
ATOM 694 C C . GLU A 1 84 ? -0.457 -11.455 5.106 1.00 98.38 84 GLU A C 1
ATOM 696 O O . GLU A 1 84 ? -0.750 -11.428 3.916 1.00 98.38 84 GLU A O 1
ATOM 701 N N . GLU A 1 85 ? -1.289 -11.931 6.039 1.00 98.50 85 GLU A N 1
ATOM 702 C CA . GLU A 1 85 ? -2.590 -12.538 5.719 1.00 98.50 85 GLU A CA 1
ATOM 703 C C . GLU A 1 85 ? -3.507 -11.558 4.973 1.00 98.50 85 GLU A C 1
ATOM 705 O O . GLU A 1 85 ? -4.247 -11.946 4.072 1.00 98.50 85 GLU A O 1
ATOM 710 N N . GLN A 1 86 ? -3.442 -10.273 5.323 1.00 98.75 86 GLN A N 1
ATOM 711 C CA . GLN A 1 86 ? -4.203 -9.226 4.649 1.00 98.75 86 GLN A CA 1
ATOM 712 C C . GLN A 1 86 ? -3.735 -8.987 3.207 1.00 98.75 86 GLN A C 1
ATOM 714 O O . GLN A 1 86 ? -4.557 -8.832 2.306 1.00 98.75 86 GLN A O 1
ATOM 719 N N . VAL A 1 87 ? -2.422 -8.976 2.971 1.00 98.56 87 VAL A N 1
ATOM 720 C CA . VAL A 1 87 ? -1.849 -8.833 1.625 1.00 98.56 87 VAL A CA 1
ATOM 721 C C . VAL A 1 87 ? -2.096 -10.083 0.778 1.00 98.56 87 VAL A C 1
ATOM 723 O O . VAL A 1 87 ? -2.337 -9.960 -0.423 1.00 98.56 87 VAL A O 1
ATOM 726 N N . ASP A 1 88 ? -2.123 -11.270 1.388 1.00 98.50 88 ASP A N 1
ATOM 727 C CA . ASP A 1 88 ? -2.438 -12.525 0.700 1.00 98.50 88 ASP A CA 1
ATOM 728 C C . ASP A 1 88 ? -3.839 -12.536 0.077 1.00 98.50 88 ASP A C 1
ATOM 730 O O . ASP A 1 88 ? -4.018 -13.098 -1.004 1.00 98.50 88 ASP A O 1
ATOM 734 N N . ILE A 1 89 ? -4.818 -11.868 0.695 1.00 98.31 89 ILE A N 1
ATOM 735 C CA . ILE A 1 89 ? -6.162 -11.694 0.117 1.00 98.31 89 ILE A CA 1
ATOM 736 C C . ILE A 1 89 ? -6.077 -10.965 -1.229 1.00 98.31 89 ILE A C 1
ATOM 738 O O . ILE A 1 89 ? -6.686 -11.388 -2.211 1.00 98.31 89 ILE A O 1
ATOM 742 N N . ILE A 1 90 ? -5.299 -9.881 -1.285 1.00 98.06 90 ILE A N 1
ATOM 743 C CA . ILE A 1 90 ? -5.110 -9.085 -2.502 1.00 98.06 90 ILE A CA 1
ATOM 744 C C . ILE A 1 90 ? -4.325 -9.899 -3.534 1.00 98.06 90 ILE A C 1
ATOM 746 O O . ILE A 1 90 ? -4.710 -9.948 -4.697 1.00 98.06 90 ILE A O 1
ATOM 750 N N . ARG A 1 91 ? -3.262 -10.592 -3.104 1.00 98.25 91 ARG A N 1
ATOM 751 C CA . ARG A 1 91 ? -2.419 -11.444 -3.956 1.00 98.25 91 ARG A CA 1
ATOM 752 C C . ARG A 1 91 ? -3.217 -12.535 -4.670 1.00 98.25 91 ARG A C 1
ATOM 754 O O . ARG A 1 91 ? -2.973 -12.775 -5.845 1.00 98.25 91 ARG A O 1
ATOM 761 N N . GLN A 1 92 ? -4.144 -13.195 -3.974 1.00 97.50 92 GLN A N 1
ATOM 762 C CA . GLN A 1 92 ? -4.955 -14.283 -4.537 1.00 97.50 92 GLN A CA 1
ATOM 763 C C . GLN A 1 92 ? -5.973 -13.809 -5.581 1.00 97.50 92 GLN A C 1
ATOM 765 O O . GLN A 1 92 ? -6.359 -14.595 -6.441 1.00 97.50 92 GLN A O 1
ATOM 770 N N . ALA A 1 93 ? -6.412 -12.551 -5.498 1.00 97.12 93 ALA A N 1
ATOM 771 C CA . ALA A 1 93 ? -7.356 -11.954 -6.439 1.00 97.12 93 ALA A CA 1
ATOM 772 C C . ALA A 1 93 ? -6.675 -11.134 -7.550 1.00 97.12 93 ALA A C 1
ATOM 774 O O . ALA A 1 93 ? -7.353 -10.730 -8.492 1.00 97.12 93 ALA A O 1
ATOM 775 N N . PHE A 1 94 ? -5.374 -10.850 -7.416 1.00 97.88 94 PHE A N 1
ATOM 776 C CA . PHE A 1 94 ? -4.646 -9.941 -8.300 1.00 97.88 94 PHE A CA 1
ATOM 777 C C . PHE A 1 94 ? -4.676 -10.431 -9.758 1.00 97.88 94 PHE A C 1
ATOM 779 O O . PHE A 1 94 ? -4.537 -11.638 -9.977 1.00 97.88 94 PHE A O 1
ATOM 786 N N . PRO A 1 95 ? -4.790 -9.528 -10.751 1.00 98.00 95 PRO A N 1
ATOM 787 C CA . PRO A 1 95 ? -4.727 -9.893 -12.162 1.00 98.00 95 PRO A CA 1
ATOM 788 C C . PRO A 1 95 ? -3.444 -10.639 -12.546 1.00 98.00 95 PRO A C 1
ATOM 790 O O . PRO A 1 95 ? -2.427 -10.574 -11.849 1.00 98.00 95 PRO A O 1
ATOM 793 N N . GLU A 1 96 ? -3.493 -11.356 -13.669 1.00 97.25 96 GLU A N 1
ATOM 794 C CA . GLU A 1 96 ? -2.349 -12.117 -14.189 1.00 97.25 96 GLU A CA 1
ATOM 795 C C . GLU A 1 96 ? -1.388 -11.255 -15.029 1.00 97.25 96 GLU A C 1
ATOM 797 O O . GLU A 1 96 ? -0.217 -11.620 -15.172 1.00 97.25 96 GLU A O 1
ATOM 802 N N . ASP A 1 97 ? -1.857 -10.111 -15.538 1.00 97.75 97 ASP A N 1
ATOM 803 C CA . ASP A 1 97 ? -1.120 -9.195 -16.411 1.00 97.75 97 ASP A CA 1
ATOM 804 C C . ASP A 1 97 ? -1.627 -7.736 -16.334 1.00 97.75 97 ASP A C 1
ATOM 806 O O . ASP A 1 97 ? -2.547 -7.406 -15.581 1.00 97.75 97 ASP A O 1
ATOM 810 N N . ASP A 1 98 ? -0.994 -6.850 -17.115 1.00 97.19 98 ASP A N 1
ATOM 811 C CA . ASP A 1 98 ? -1.342 -5.426 -17.191 1.00 97.19 98 ASP A CA 1
ATOM 812 C C . ASP A 1 98 ? -2.730 -5.167 -17.802 1.00 97.19 98 ASP A C 1
ATOM 814 O O . ASP A 1 98 ? -3.360 -4.170 -17.454 1.00 97.19 98 ASP A O 1
ATOM 818 N N . GLU A 1 99 ? -3.231 -6.039 -18.687 1.00 97.19 99 GLU A N 1
ATOM 819 C CA . GLU A 1 99 ? -4.564 -5.877 -19.287 1.00 97.19 99 GLU A CA 1
ATOM 820 C C . GLU A 1 99 ? -5.645 -6.043 -18.214 1.00 97.19 99 GLU A C 1
ATOM 822 O O . GLU A 1 99 ? -6.543 -5.207 -18.098 1.00 97.19 99 GLU A O 1
ATOM 827 N N . GLY A 1 100 ? -5.503 -7.054 -17.355 1.00 97.00 100 GLY A N 1
ATOM 828 C CA . GLY A 1 100 ? -6.431 -7.296 -16.252 1.00 97.00 100 GLY A CA 1
ATOM 829 C C . GLY A 1 100 ? -6.415 -6.229 -15.148 1.00 97.00 100 GLY A C 1
ATOM 830 O O . GLY A 1 100 ? -7.322 -6.210 -14.318 1.00 97.00 100 GLY A O 1
ATOM 831 N N . MET A 1 101 ? -5.427 -5.327 -15.126 1.00 96.56 101 MET A N 1
ATOM 832 C CA . MET A 1 101 ? -5.438 -4.173 -14.217 1.00 96.56 101 MET A CA 1
ATOM 833 C C . MET A 1 101 ? -6.463 -3.109 -14.622 1.00 96.56 101 MET A C 1
ATOM 835 O O . MET A 1 101 ? -6.802 -2.266 -13.788 1.00 96.56 101 MET A O 1
ATOM 839 N N . GLU A 1 102 ? -6.928 -3.124 -15.878 1.00 94.75 102 GLU A N 1
ATOM 840 C CA . GLU A 1 102 ? -7.878 -2.155 -16.439 1.00 94.75 102 GLU A CA 1
ATOM 841 C C . GLU A 1 102 ? -7.470 -0.698 -16.141 1.00 94.75 102 GLU A C 1
ATOM 843 O O . GLU A 1 102 ? -8.247 0.084 -15.599 1.00 94.75 102 GLU A O 1
ATOM 848 N N . GLU A 1 103 ? -6.208 -0.342 -16.418 1.00 90.00 103 GLU A N 1
ATOM 849 C CA . GLU A 1 103 ? -5.640 0.990 -16.118 1.00 90.00 103 GLU A CA 1
ATOM 850 C C . GLU A 1 103 ? -5.788 1.407 -14.634 1.00 90.00 103 GLU A C 1
ATOM 852 O O . GLU A 1 103 ? -5.920 2.582 -14.303 1.00 90.00 103 GLU A O 1
ATOM 857 N N . GLY A 1 104 ? -5.774 0.432 -13.717 1.00 92.38 104 GLY A N 1
ATOM 858 C CA . GLY A 1 104 ? -5.924 0.643 -12.274 1.00 92.38 104 GLY A CA 1
ATOM 859 C C . GLY A 1 104 ? -7.370 0.580 -11.772 1.00 92.38 104 GLY A C 1
ATOM 860 O O . GLY A 1 104 ? -7.585 0.533 -10.558 1.00 92.38 104 GLY A O 1
ATOM 861 N N . LEU A 1 105 ? -8.368 0.489 -12.662 1.00 95.50 105 LEU A N 1
ATOM 862 C CA . LEU A 1 105 ? -9.778 0.339 -12.278 1.00 95.50 105 LEU A CA 1
ATOM 863 C C . LEU A 1 105 ? -10.044 -0.951 -11.497 1.00 95.50 105 LEU A C 1
ATOM 865 O O . LEU A 1 105 ? -11.004 -1.012 -10.722 1.00 95.50 105 LEU A O 1
ATOM 869 N N . TRP A 1 106 ? -9.167 -1.952 -11.619 1.00 97.38 106 TRP A N 1
ATOM 870 C CA . TRP A 1 106 ? -9.253 -3.169 -10.824 1.00 97.38 106 TRP A CA 1
ATOM 871 C C . TRP A 1 106 ? -9.273 -2.897 -9.308 1.00 97.38 106 TRP A C 1
ATOM 873 O O . TRP A 1 106 ? -9.932 -3.632 -8.587 1.00 97.38 106 TRP A O 1
ATOM 883 N N . PHE A 1 107 ? -8.658 -1.830 -8.782 1.00 97.56 107 PHE A N 1
ATOM 884 C CA . PHE A 1 107 ? -8.630 -1.573 -7.326 1.00 97.56 107 PHE A CA 1
ATOM 885 C C . PHE A 1 107 ? -9.973 -1.167 -6.694 1.00 97.56 107 PHE A C 1
ATOM 887 O O . PHE A 1 107 ? -10.090 -1.096 -5.469 1.00 97.56 107 PHE A O 1
ATOM 894 N N . TYR A 1 108 ? -11.000 -0.945 -7.507 1.00 95.94 108 TYR A N 1
ATOM 895 C CA . TYR A 1 108 ? -12.330 -0.531 -7.072 1.00 95.94 108 TYR A CA 1
ATOM 896 C C . TYR A 1 108 ? -13.252 -1.750 -6.828 1.00 95.94 108 TYR A C 1
ATOM 898 O O . TYR A 1 108 ? -12.909 -2.864 -7.226 1.00 95.94 108 TYR A O 1
ATOM 906 N N . PRO A 1 109 ? -14.442 -1.586 -6.199 1.00 90.81 109 PRO A N 1
ATOM 907 C CA . PRO A 1 109 ? -15.271 -2.693 -5.687 1.00 90.81 109 PRO A CA 1
ATOM 908 C C . PRO A 1 109 ? -15.670 -3.822 -6.651 1.00 90.81 109 PRO A C 1
ATOM 910 O O . PRO A 1 109 ? -16.197 -4.833 -6.195 1.00 90.81 109 PRO A O 1
ATOM 913 N N . VAL A 1 110 ? -15.510 -3.639 -7.964 1.00 88.31 110 VAL A N 1
ATOM 914 C CA . VAL A 1 110 ? -15.836 -4.654 -8.980 1.00 88.31 110 VAL A CA 1
ATOM 915 C C . VAL A 1 110 ? -14.662 -5.611 -9.232 1.00 88.31 110 VAL A C 1
ATOM 917 O O . VAL A 1 110 ? -14.906 -6.750 -9.621 1.00 88.31 110 VAL A O 1
ATOM 920 N N . GLY A 1 111 ? -13.419 -5.185 -8.982 1.00 92.62 111 GLY A N 1
ATOM 921 C CA . GLY A 1 111 ? -12.214 -5.993 -9.199 1.00 92.62 111 GLY A CA 1
ATOM 922 C C . GLY A 1 111 ? -11.594 -6.494 -7.894 1.00 92.62 111 GLY A C 1
ATOM 923 O O . GLY A 1 111 ? -11.633 -7.684 -7.582 1.00 92.62 111 GLY A O 1
ATOM 924 N N . CYS A 1 112 ? -11.023 -5.581 -7.117 1.00 96.75 112 CYS A N 1
ATOM 925 C CA . CYS A 1 112 ? -10.294 -5.873 -5.893 1.00 96.75 112 CYS A CA 1
ATOM 926 C C . CYS A 1 112 ? -11.283 -6.182 -4.764 1.00 96.75 112 CYS A C 1
ATOM 928 O O . CYS A 1 112 ? -12.291 -5.489 -4.633 1.00 96.75 112 CYS A O 1
ATOM 930 N N . PRO A 1 113 ? -11.020 -7.181 -3.904 1.00 97.06 113 PRO A N 1
ATOM 931 C CA . PRO A 1 113 ? -11.920 -7.523 -2.800 1.00 97.06 113 PRO A CA 1
ATOM 932 C C . PRO A 1 113 ? -11.949 -6.477 -1.673 1.00 97.06 113 PRO A C 1
ATOM 934 O O . PRO A 1 113 ? -12.889 -6.447 -0.869 1.00 97.06 113 PRO A O 1
ATOM 937 N N . VAL A 1 114 ? -10.921 -5.628 -1.592 1.00 98.25 114 VAL A N 1
ATOM 938 C CA . VAL A 1 114 ? -10.688 -4.722 -0.464 1.00 98.25 114 VAL A CA 1
ATOM 939 C C . VAL A 1 114 ? -10.416 -3.294 -0.924 1.00 98.25 114 VAL A C 1
ATOM 941 O O . VAL A 1 114 ? -9.812 -3.067 -1.969 1.00 98.25 114 VAL A O 1
ATOM 944 N N . GLY A 1 115 ? -10.850 -2.341 -0.106 1.00 97.56 115 GLY A N 1
ATOM 945 C CA . GLY A 1 115 ? -10.485 -0.931 -0.212 1.00 97.56 115 GLY A CA 1
ATOM 946 C C . GLY A 1 115 ? -9.469 -0.541 0.856 1.00 97.56 115 GLY A C 1
ATOM 947 O O . GLY A 1 115 ? -9.114 -1.349 1.723 1.00 97.56 115 GLY A O 1
ATOM 948 N N . VAL A 1 116 ? -9.036 0.717 0.831 1.00 98.19 116 VAL A N 1
ATOM 949 C CA . VAL A 1 116 ? -8.036 1.246 1.766 1.00 98.19 116 VAL A CA 1
ATOM 950 C C . VAL A 1 116 ? -8.576 2.421 2.577 1.00 98.19 116 VAL A C 1
ATOM 952 O O . VAL A 1 116 ? -9.328 3.262 2.101 1.00 98.19 116 VAL A O 1
ATOM 955 N N . ILE A 1 117 ? -8.179 2.489 3.845 1.00 97.69 117 ILE A N 1
ATOM 956 C CA . ILE A 1 117 ? -8.390 3.645 4.708 1.00 97.69 117 ILE A CA 1
ATOM 957 C C . ILE A 1 117 ? -7.024 4.199 5.077 1.00 97.69 117 ILE A C 1
ATOM 959 O O . ILE A 1 117 ? -6.217 3.518 5.711 1.00 97.69 117 ILE A O 1
ATOM 963 N N . TRP A 1 118 ? -6.819 5.474 4.766 1.00 97.75 118 TRP A N 1
ATOM 964 C CA . TRP A 1 118 ? -5.631 6.220 5.168 1.00 97.75 118 TRP A CA 1
ATOM 965 C C . TRP A 1 118 ? -5.821 7.007 6.458 1.00 97.75 118 TRP A C 1
ATOM 967 O O . TRP A 1 118 ? -4.845 7.491 7.001 1.00 97.75 118 TRP A O 1
ATOM 977 N N . GLN A 1 119 ? -7.047 7.218 6.945 1.00 95.75 119 GLN A N 1
ATOM 978 C CA . GLN A 1 119 ? -7.302 8.142 8.054 1.00 95.75 119 GLN A CA 1
ATOM 979 C C . GLN A 1 119 ? -8.360 7.601 9.007 1.00 95.75 119 GLN A C 1
ATOM 981 O O . GLN A 1 119 ? -9.446 7.194 8.602 1.00 95.75 119 GLN A O 1
ATOM 986 N N . TRP A 1 120 ? -8.037 7.605 10.296 1.00 95.69 120 TRP A N 1
ATOM 987 C CA . TRP A 1 120 ? -8.940 7.199 11.368 1.00 95.69 120 TRP A CA 1
ATOM 988 C C . TRP A 1 120 ? -8.549 7.902 12.676 1.00 95.69 120 TRP A C 1
ATOM 990 O O . TRP A 1 120 ? -7.395 8.315 12.836 1.00 95.69 120 TRP A O 1
ATOM 1000 N N . PRO A 1 121 ? -9.477 8.036 13.642 1.00 97.00 121 PRO A N 1
ATOM 1001 C CA . PRO A 1 121 ? -9.166 8.632 14.937 1.00 97.00 121 PRO A CA 1
ATOM 1002 C C . PRO A 1 121 ? -7.993 7.928 15.629 1.00 97.00 121 PRO A C 1
ATOM 1004 O O . PRO A 1 121 ? -7.993 6.707 15.785 1.00 97.00 121 PRO A O 1
ATOM 1007 N N . GLY A 1 122 ? -6.991 8.703 16.049 1.00 95.31 122 GLY A N 1
ATOM 1008 C CA . GLY A 1 122 ? -5.798 8.177 16.715 1.00 95.31 122 GLY A CA 1
ATOM 1009 C C . GLY A 1 122 ? -4.780 7.506 15.786 1.00 95.31 122 GLY A C 1
ATOM 1010 O O . GLY A 1 122 ? -3.896 6.809 16.280 1.00 95.31 122 GLY A O 1
ATOM 1011 N N . ARG A 1 123 ? -4.880 7.689 14.460 1.00 95.62 123 ARG A N 1
ATOM 1012 C CA . ARG A 1 123 ? -3.825 7.283 13.520 1.00 95.62 123 ARG A CA 1
ATOM 1013 C C . ARG A 1 123 ? -2.499 7.956 13.891 1.00 95.62 123 ARG A C 1
ATOM 1015 O O . ARG A 1 123 ? -2.432 9.175 14.013 1.00 95.62 123 ARG A O 1
ATOM 1022 N N . ASN A 1 124 ? -1.462 7.139 14.057 1.00 96.12 124 ASN A N 1
ATOM 1023 C CA . ASN A 1 124 ? -0.101 7.570 14.366 1.00 96.12 124 ASN A CA 1
ATOM 1024 C C . ASN A 1 124 ? 0.891 6.635 13.649 1.00 96.12 124 ASN A C 1
ATOM 1026 O O . ASN A 1 124 ? 1.320 5.643 14.247 1.00 96.12 124 ASN A O 1
ATOM 1030 N N . PRO A 1 125 ? 1.166 6.872 12.354 1.00 95.69 125 PRO A N 1
ATOM 1031 C CA . PRO A 1 125 ? 1.976 5.967 11.557 1.00 95.69 125 PRO A CA 1
ATOM 1032 C C . PRO A 1 125 ? 3.442 6.024 11.991 1.00 95.69 125 PRO A C 1
ATOM 1034 O O . PRO A 1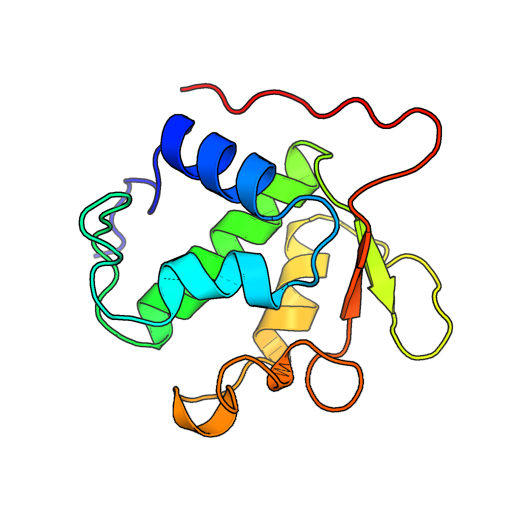 125 ? 3.979 7.085 12.313 1.00 95.69 125 PRO A O 1
ATOM 1037 N N . ILE A 1 126 ? 4.101 4.871 11.982 1.00 96.69 126 ILE A N 1
ATOM 1038 C CA . ILE A 1 126 ? 5.520 4.744 12.303 1.00 96.69 126 ILE A CA 1
ATOM 1039 C C . ILE A 1 126 ? 6.325 5.101 11.041 1.00 96.69 126 ILE A C 1
ATOM 1041 O O . ILE A 1 126 ? 6.083 4.509 9.984 1.00 96.69 126 ILE A O 1
ATOM 1045 N N . PRO A 1 127 ? 7.292 6.035 11.105 1.00 94.75 127 PRO A N 1
ATOM 1046 C CA . PRO A 1 127 ? 8.161 6.331 9.969 1.00 94.75 127 PRO A CA 1
ATOM 1047 C C . PRO A 1 127 ? 8.877 5.082 9.446 1.00 94.75 127 PRO A C 1
ATOM 1049 O O . PRO A 1 127 ? 9.193 4.167 10.209 1.00 94.75 127 PRO A O 1
ATOM 1052 N N . PHE A 1 128 ? 9.147 5.037 8.144 1.00 95.31 128 PHE A N 1
ATOM 1053 C CA . PHE A 1 128 ? 10.021 4.013 7.581 1.00 95.31 128 PHE A CA 1
ATOM 1054 C C . PHE A 1 128 ? 11.467 4.356 7.947 1.00 95.31 128 PHE A C 1
ATOM 1056 O O . PHE A 1 128 ? 11.904 5.484 7.729 1.00 95.31 128 PHE A O 1
ATOM 1063 N N . THR A 1 129 ? 12.193 3.408 8.531 1.00 87.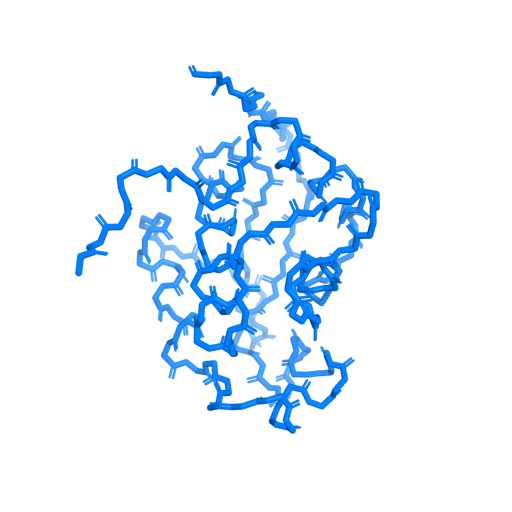19 129 THR A N 1
ATOM 1064 C CA . THR A 1 129 ? 13.607 3.562 8.900 1.00 87.19 129 THR A CA 1
ATOM 1065 C C . THR A 1 129 ? 14.461 2.564 8.127 1.00 87.19 129 THR A C 1
ATOM 1067 O O . THR A 1 129 ? 13.938 1.542 7.674 1.00 87.19 129 THR A O 1
ATOM 1070 N N . GLU A 1 130 ? 15.750 2.881 7.980 1.00 59.91 130 GLU A N 1
ATOM 1071 C CA . GLU A 1 130 ? 16.780 1.978 7.437 1.00 59.91 130 GLU A CA 1
ATOM 1072 C C . GLU A 1 130 ? 16.967 0.705 8.276 1.00 59.91 130 GLU A C 1
ATOM 1074 O O . GLU A 1 130 ? 16.787 0.771 9.518 1.00 59.91 130 GLU A O 1
#

Organism: NCBI:txid150123